Protein AF-A0A925XJ57-F1 (afdb_monomer)

Sequence (54 aa):
MQLHELELTVGDVLQVGEHTVTVLDIENGEVTFRVEGPEQSDEADEASAVLRPR

Solvent-accessible surface area (backbone atoms only — not comparable to full-atom values): 3931 Å² total; per-residue (Å²): 137,86,89,80,88,81,91,85,52,74,72,43,74,46,78,58,87,79,28,43,38,33,34,70,42,77,57,98,91,46,74,43,70,48,78,46,63,71,85,72,81,83,86,78,82,94,80,82,86,86,84,83,84,133

Nearest PDB structures (foldseek):
  2bti-assembly1_A  TM=8.552E-01  e=1.040E-01  Yersinia enterocolitica
  5z38-assembly2_L  TM=7.279E-01  e=1.351E-01  Escherichia coli O127:H6 str. E2348/69
  2mfh-assembly1_A  TM=8.518E-01  e=2.962E-01  Pseudomonas fluorescens
  1jic-assembly1_A  TM=5.232E-01  e=2.562E+00  Saccharolobus solfataricus

pLDDT: mean 82.86, std 17.47, range [50.41, 97.81]

Foldseek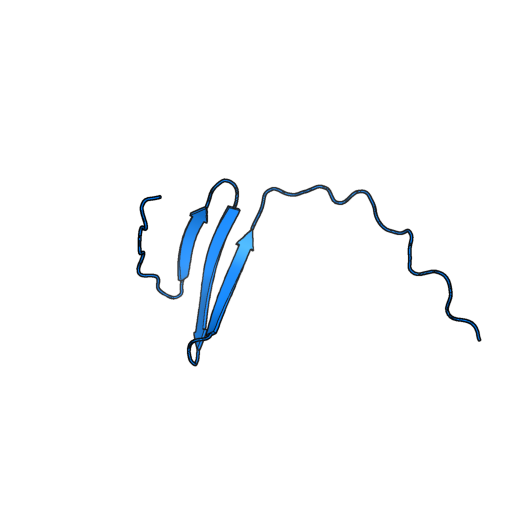 3Di:
DDDDDDDDDQQDWDDDPQKIKHFHDADPNDTDIDIDHPDPPPPDDPDDPPDDDD

Radius of gyration: 18.28 Å; Cα contacts (8 Å, |Δi|>4): 51; chains: 1; bounding box: 51×28×29 Å

Secondary structure (DSSP, 8-state):
---------TT-EEEETTEEEEEEEEETTEEEEEEE-----------S------

Structure (mmCIF, N/CA/C/O backbone):
data_AF-A0A925XJ57-F1
#
_entry.id   AF-A0A925XJ57-F1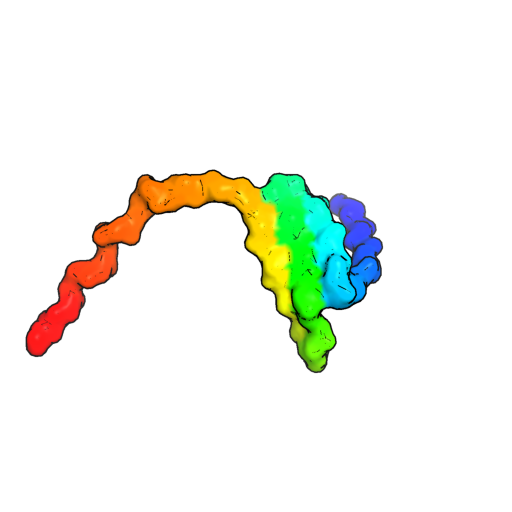
#
loop_
_atom_site.group_PDB
_atom_site.id
_atom_site.type_symbol
_atom_site.label_atom_id
_atom_site.label_alt_id
_atom_site.label_comp_id
_atom_site.label_asym_id
_atom_site.label_entity_id
_atom_site.label_seq_id
_atom_site.pdbx_PDB_ins_code
_atom_site.Cartn_x
_atom_site.Cartn_y
_atom_site.Cartn_z
_atom_site.occupancy
_atom_site.B_iso_or_equiv
_atom_site.auth_seq_id
_atom_site.auth_comp_id
_atom_site.auth_asym_id
_atom_site.auth_atom_id
_atom_site.pdbx_PDB_model_num
ATOM 1 N N . MET A 1 1 ? -1.030 23.372 -8.174 1.00 65.62 1 MET A N 1
ATOM 2 C CA . MET A 1 1 ? -0.954 21.939 -7.826 1.00 65.62 1 MET A CA 1
ATOM 3 C C . MET A 1 1 ? -2.341 21.516 -7.394 1.00 65.62 1 MET A C 1
ATOM 5 O O . MET A 1 1 ? -2.937 22.239 -6.606 1.00 65.62 1 MET A O 1
ATOM 9 N N . GLN A 1 2 ? -2.883 20.453 -7.979 1.00 84.94 2 GLN A N 1
ATOM 10 C CA . GLN A 1 2 ? -4.211 19.945 -7.641 1.00 84.94 2 GLN A CA 1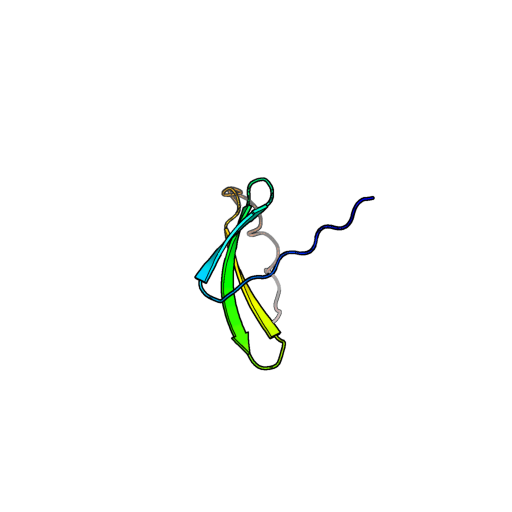
ATOM 11 C C . GLN A 1 2 ? -4.027 18.756 -6.697 1.00 84.94 2 GLN A C 1
ATOM 13 O O . GLN A 1 2 ? -3.227 17.870 -6.988 1.00 84.94 2 GLN A O 1
ATOM 18 N N . LEU A 1 3 ? -4.689 18.799 -5.541 1.00 89.62 3 LEU A N 1
ATOM 19 C CA . LEU A 1 3 ? -4.663 17.724 -4.555 1.00 89.62 3 LEU A CA 1
ATOM 20 C C . LEU A 1 3 ? -5.755 16.713 -4.910 1.00 89.62 3 LEU A C 1
ATOM 22 O O . LEU A 1 3 ? -6.887 17.109 -5.195 1.00 89.62 3 LEU A O 1
ATOM 26 N N . HIS A 1 4 ? -5.410 15.431 -4.876 1.00 87.88 4 HIS A N 1
ATOM 27 C CA . HIS A 1 4 ? -6.357 14.332 -5.002 1.00 87.88 4 HIS A CA 1
ATOM 28 C C . HIS A 1 4 ? -6.229 13.446 -3.770 1.00 87.88 4 HIS A C 1
ATOM 30 O O . HIS A 1 4 ? -5.125 13.047 -3.406 1.00 87.88 4 HIS A O 1
ATOM 36 N N . GLU A 1 5 ? -7.359 13.170 -3.132 1.00 93.00 5 GLU A N 1
ATOM 37 C CA . GLU A 1 5 ? -7.455 12.279 -1.981 1.00 93.00 5 GLU A CA 1
ATOM 38 C C . GLU A 1 5 ? -8.018 10.938 -2.455 1.00 93.00 5 GLU A C 1
ATOM 40 O O . GLU A 1 5 ? -8.927 10.901 -3.289 1.00 93.00 5 GLU A O 1
ATOM 45 N N . LEU A 1 6 ? -7.448 9.842 -1.955 1.00 91.19 6 LEU A N 1
ATOM 46 C CA . LEU A 1 6 ? -7.916 8.484 -2.211 1.00 91.19 6 LEU A CA 1
ATOM 47 C C . LEU A 1 6 ? -8.136 7.782 -0.872 1.00 91.19 6 LEU A C 1
ATOM 49 O O . LEU A 1 6 ? -7.299 7.878 0.024 1.00 91.19 6 LEU A O 1
ATOM 53 N N . GLU A 1 7 ? -9.252 7.070 -0.759 1.00 94.12 7 GLU A N 1
ATOM 54 C CA . GLU A 1 7 ? -9.533 6.174 0.360 1.0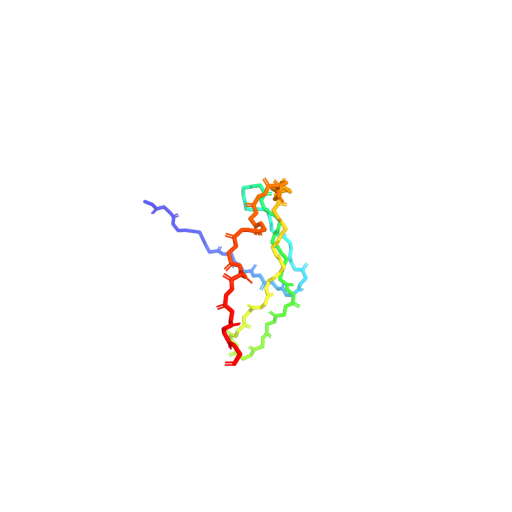0 94.12 7 GLU A CA 1
ATOM 55 C C . GLU A 1 7 ? -9.024 4.775 0.009 1.00 94.12 7 GLU A C 1
ATOM 57 O O . GLU A 1 7 ? -9.290 4.284 -1.088 1.00 94.12 7 GLU A O 1
ATOM 62 N N . LEU A 1 8 ? -8.263 4.166 0.920 1.00 94.06 8 LEU A N 1
ATOM 63 C CA . LEU A 1 8 ? -7.604 2.878 0.720 1.00 94.06 8 LEU A CA 1
ATOM 64 C C . LEU A 1 8 ? -7.893 1.946 1.890 1.00 94.06 8 LEU A C 1
ATOM 66 O O . LEU A 1 8 ? -8.011 2.376 3.039 1.00 94.06 8 LEU A O 1
ATOM 70 N N . THR A 1 9 ? -7.936 0.660 1.591 1.00 96.56 9 THR A N 1
ATOM 71 C CA . THR A 1 9 ? -8.167 -0.435 2.526 1.00 96.56 9 THR A CA 1
ATOM 72 C C . THR A 1 9 ? -7.050 -1.471 2.432 1.00 96.56 9 THR A C 1
ATOM 74 O O . THR A 1 9 ? -6.297 -1.526 1.458 1.00 96.56 9 THR A O 1
ATOM 77 N N . VAL A 1 10 ? -6.901 -2.292 3.474 1.00 97.19 10 VAL A N 1
ATOM 78 C CA . VAL A 1 10 ? -5.917 -3.383 3.476 1.00 97.19 10 VAL A CA 1
ATOM 79 C C . VAL A 1 10 ? -6.201 -4.337 2.315 1.00 97.19 10 VAL A C 1
ATOM 81 O O . VAL A 1 10 ? -7.316 -4.835 2.169 1.00 97.19 10 VAL A O 1
ATOM 84 N N . GLY A 1 11 ? -5.173 -4.607 1.512 1.00 96.81 11 GLY A N 1
ATOM 85 C CA . GLY A 1 11 ? -5.258 -5.404 0.290 1.00 96.81 11 GLY A CA 1
ATOM 86 C C . GLY A 1 11 ? -5.367 -4.580 -0.995 1.00 96.81 11 GLY A C 1
ATOM 87 O O . GLY A 1 11 ? -5.186 -5.152 -2.070 1.00 96.81 11 GLY A O 1
ATOM 88 N N . ASP A 1 12 ? -5.599 -3.266 -0.912 1.00 97.62 12 ASP A N 1
ATOM 89 C CA . ASP A 1 12 ? -5.614 -2.414 -2.101 1.00 97.62 12 ASP A CA 1
ATOM 90 C C . ASP A 1 12 ? -4.224 -2.302 -2.731 1.00 97.62 12 ASP A C 1
ATOM 92 O O . ASP A 1 12 ? -3.198 -2.217 -2.046 1.00 97.62 12 ASP A O 1
ATOM 96 N N . VAL A 1 13 ? -4.217 -2.279 -4.065 1.00 96.94 13 VAL A N 1
ATOM 97 C CA . VAL A 1 13 ? -3.019 -2.175 -4.898 1.00 96.94 13 VAL A CA 1
ATOM 98 C C . VAL A 1 13 ? -3.141 -0.951 -5.795 1.00 96.94 13 VAL A C 1
ATOM 100 O O . VAL A 1 13 ? -4.135 -0.770 -6.498 1.00 96.94 13 VAL A O 1
ATOM 103 N N . LEU A 1 14 ? -2.109 -0.115 -5.783 1.00 95.38 14 LEU A N 1
ATOM 104 C CA . LEU A 1 14 ? -2.037 1.140 -6.520 1.00 95.38 14 LEU A CA 1
ATOM 105 C C . LEU A 1 14 ? -0.810 1.144 -7.415 1.00 95.38 14 LEU A C 1
ATOM 107 O O . LEU A 1 14 ? 0.277 0.747 -7.001 1.00 95.38 14 LEU A O 1
ATOM 111 N N . GLN A 1 15 ? -0.974 1.689 -8.615 1.00 95.00 15 GLN A N 1
ATOM 112 C CA . GLN A 1 15 ? 0.144 2.001 -9.491 1.00 95.00 15 GLN A CA 1
ATOM 113 C C . GLN A 1 15 ? 0.513 3.477 -9.329 1.00 95.00 15 GLN A C 1
ATOM 115 O O . GLN A 1 15 ? -0.300 4.359 -9.618 1.00 95.00 15 GLN A O 1
ATOM 120 N N . VAL A 1 16 ? 1.747 3.755 -8.909 1.00 92.19 16 VAL A N 1
ATOM 121 C CA . VAL A 1 16 ? 2.292 5.116 -8.805 1.00 92.19 16 VAL A CA 1
ATOM 122 C C . VAL A 1 16 ? 3.546 5.205 -9.669 1.00 92.19 16 VAL A C 1
ATOM 124 O O . VAL A 1 16 ? 4.631 4.771 -9.283 1.00 92.19 16 VAL A O 1
ATOM 127 N N . GLY A 1 17 ? 3.396 5.750 -10.878 1.00 92.44 17 GLY A N 1
ATOM 128 C CA . GLY A 1 17 ? 4.460 5.706 -11.884 1.00 92.44 17 GLY A CA 1
ATOM 129 C C . GLY A 1 17 ? 4.824 4.256 -12.222 1.00 92.44 17 GLY A C 1
AT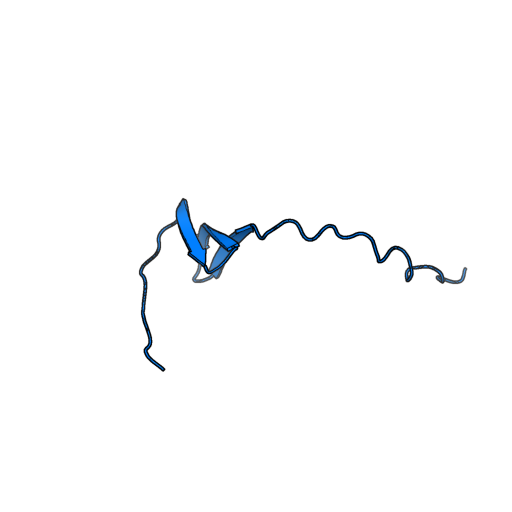OM 130 O O . GLY A 1 17 ? 3.951 3.473 -12.584 1.00 92.44 17 GLY A O 1
ATOM 131 N N . GLU A 1 18 ? 6.099 3.893 -12.075 1.00 94.69 18 GLU A N 1
ATOM 132 C CA . GLU A 1 18 ? 6.613 2.529 -12.307 1.00 94.69 18 GLU A CA 1
ATOM 133 C C . GLU A 1 18 ? 6.527 1.616 -11.073 1.00 94.69 18 GLU A C 1
ATOM 135 O O . GLU A 1 18 ? 6.933 0.460 -11.137 1.00 94.69 18 GLU A O 1
ATOM 140 N N . HIS A 1 19 ? 5.995 2.115 -9.954 1.00 94.81 19 HIS A N 1
ATOM 141 C CA . HIS A 1 19 ? 5.953 1.375 -8.698 1.00 94.81 19 HIS A CA 1
ATOM 142 C C . HIS A 1 19 ? 4.561 0.803 -8.448 1.00 94.81 19 HIS A C 1
ATOM 144 O O . HIS A 1 19 ? 3.552 1.495 -8.625 1.00 94.81 19 HIS A O 1
ATOM 150 N N . THR A 1 20 ? 4.529 -0.437 -7.969 1.00 96.19 20 THR A N 1
ATOM 151 C CA . THR A 1 20 ? 3.328 -1.077 -7.431 1.00 96.19 20 THR A CA 1
ATOM 152 C C . THR A 1 20 ? 3.343 -0.932 -5.914 1.00 96.19 20 THR A C 1
ATOM 154 O O . THR A 1 20 ? 4.297 -1.344 -5.254 1.00 96.19 20 THR A O 1
ATOM 157 N N . VAL A 1 21 ? 2.301 -0.329 -5.347 1.00 96.50 21 VA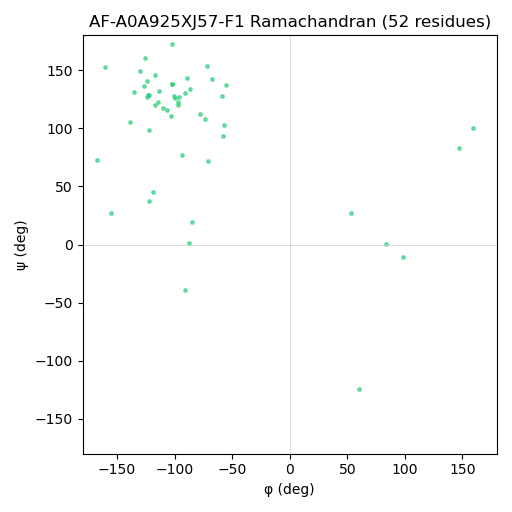L A N 1
ATOM 158 C CA . VAL A 1 21 ? 2.155 -0.108 -3.903 1.00 96.50 21 VAL A CA 1
ATOM 159 C C . VAL A 1 21 ? 0.972 -0.921 -3.401 1.00 96.50 21 VAL A C 1
ATOM 161 O O . VAL A 1 21 ? -0.142 -0.734 -3.875 1.00 96.50 21 VAL A O 1
ATOM 164 N N . THR A 1 22 ? 1.199 -1.802 -2.432 1.00 97.81 22 THR A N 1
ATOM 165 C CA . THR A 1 22 ? 0.147 -2.599 -1.784 1.00 97.81 22 THR A CA 1
ATOM 166 C C . THR A 1 22 ? -0.003 -2.183 -0.329 1.00 97.81 22 THR A C 1
ATOM 168 O O . THR A 1 22 ? 0.997 -2.126 0.392 1.00 97.81 22 THR A O 1
ATOM 171 N N . VAL A 1 23 ? -1.233 -1.943 0.125 1.00 97.81 23 VAL A N 1
ATOM 172 C CA . VAL A 1 23 ? -1.534 -1.726 1.549 1.00 97.81 23 VAL A CA 1
ATOM 173 C C . VAL A 1 23 ? -1.558 -3.079 2.254 1.00 97.81 23 VAL A C 1
ATOM 175 O O . VAL A 1 23 ? -2.426 -3.907 1.982 1.00 97.81 23 VAL A O 1
ATOM 178 N N . LEU A 1 24 ? -0.596 -3.325 3.141 1.00 97.75 24 LEU A N 1
ATOM 179 C CA . LEU A 1 24 ? -0.487 -4.599 3.855 1.00 97.75 24 LEU A CA 1
ATOM 180 C C . LEU A 1 24 ? -1.248 -4.599 5.173 1.00 97.75 24 LEU A C 1
ATOM 182 O O . LEU A 1 24 ? -1.824 -5.623 5.529 1.00 97.75 24 LEU A O 1
ATOM 186 N N . ASP A 1 25 ? -1.208 -3.483 5.897 1.00 97.81 25 ASP A N 1
ATOM 187 C CA . ASP A 1 25 ? -1.780 -3.396 7.234 1.00 97.81 25 ASP A CA 1
ATOM 188 C C . ASP A 1 25 ? -2.032 -1.945 7.657 1.00 97.81 25 ASP A C 1
ATOM 190 O O . ASP A 1 25 ? -1.344 -1.029 7.190 1.00 97.81 25 ASP A O 1
ATOM 194 N N . ILE A 1 26 ? -3.016 -1.749 8.536 1.00 96.31 26 ILE A N 1
ATOM 195 C CA . ILE A 1 26 ? -3.375 -0.461 9.137 1.00 96.31 26 ILE A CA 1
ATOM 196 C C . ILE A 1 26 ? -3.672 -0.696 10.622 1.00 96.31 26 ILE A C 1
ATOM 198 O O . ILE A 1 26 ? -4.752 -1.174 10.977 1.00 96.31 26 ILE A O 1
ATOM 202 N N . GLU A 1 27 ? -2.755 -0.294 11.500 1.00 95.94 27 GLU A N 1
ATOM 203 C CA . GLU A 1 27 ? -2.888 -0.461 12.951 1.00 95.94 27 GLU A CA 1
ATOM 204 C C . GLU A 1 27 ? -2.492 0.825 13.687 1.00 95.94 27 GLU A C 1
ATOM 206 O O . GLU A 1 27 ? -1.451 1.417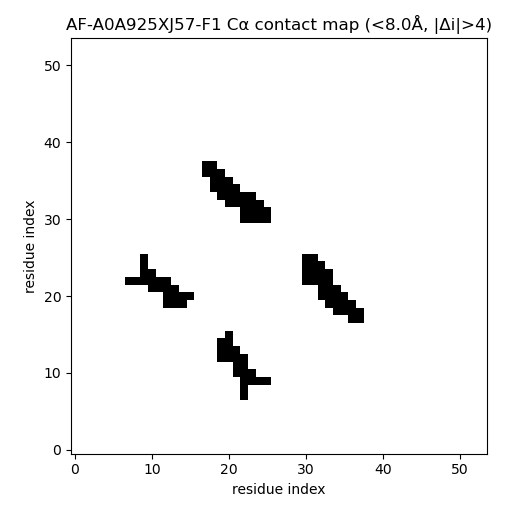 13.433 1.00 95.94 27 GLU A O 1
ATOM 211 N N . ASN A 1 28 ? -3.331 1.283 14.624 1.00 93.31 28 ASN A N 1
ATOM 212 C CA . ASN A 1 28 ? -3.077 2.468 15.466 1.00 93.31 28 ASN A CA 1
ATOM 213 C C . ASN A 1 28 ? -2.730 3.768 14.706 1.00 93.31 28 ASN A C 1
ATOM 215 O O . ASN A 1 28 ? -2.078 4.655 15.253 1.00 93.31 28 ASN A O 1
ATOM 219 N N . GLY A 1 29 ? -3.196 3.909 13.461 1.00 89.81 29 GLY A N 1
ATOM 220 C CA . GLY A 1 29 ? -2.888 5.061 12.607 1.00 89.81 29 GLY A CA 1
ATOM 221 C C . GLY A 1 29 ? -1.554 4.952 11.864 1.00 89.81 29 GLY A C 1
ATOM 222 O O . GLY A 1 29 ? -1.223 5.853 11.095 1.00 89.81 29 GLY A O 1
ATOM 223 N N . GLU A 1 30 ? -0.815 3.858 12.050 1.00 95.50 30 GLU A N 1
ATOM 224 C CA . GLU A 1 30 ? 0.326 3.487 11.220 1.00 95.50 30 GLU A CA 1
ATOM 225 C C . GLU A 1 30 ? -0.150 2.622 10.048 1.00 95.50 30 GLU A C 1
ATOM 227 O O . GLU A 1 30 ? -1.069 1.813 10.184 1.00 95.50 30 GLU A O 1
ATOM 232 N N . VAL A 1 31 ? 0.465 2.809 8.879 1.00 96.19 31 VAL A N 1
ATOM 233 C CA . VAL A 1 31 ? 0.133 2.063 7.661 1.00 96.19 31 VAL A CA 1
ATOM 234 C C . VAL A 1 31 ? 1.391 1.395 7.136 1.00 96.19 31 VAL A C 1
ATOM 236 O O . VAL A 1 31 ? 2.407 2.058 6.913 1.00 96.19 31 VAL A O 1
ATOM 239 N N . THR A 1 32 ? 1.310 0.089 6.907 1.00 97.25 32 THR A N 1
ATOM 240 C CA . THR A 1 32 ? 2.401 -0.691 6.323 1.00 97.25 32 THR A CA 1
ATOM 241 C C . THR A 1 32 ? 2.136 -0.915 4.841 1.00 97.25 32 THR A C 1
ATOM 243 O O . THR A 1 32 ? 1.084 -1.429 4.458 1.00 97.25 32 THR A O 1
ATOM 246 N N . PHE A 1 33 ? 3.116 -0.584 4.001 1.00 97.38 33 PHE A N 1
ATOM 247 C CA . PHE A 1 33 ? 3.043 -0.773 2.554 1.00 97.38 33 PHE A CA 1
ATOM 248 C C . PHE A 1 33 ? 4.105 -1.757 2.066 1.00 97.38 33 PHE A C 1
ATOM 250 O O . PHE A 1 33 ? 5.237 -1.757 2.553 1.00 97.38 33 PHE A O 1
ATOM 257 N N . ARG A 1 34 ? 3.769 -2.540 1.039 1.00 96.88 34 ARG A N 1
ATOM 258 C CA . ARG A 1 34 ? 4.761 -3.158 0.151 1.00 96.88 34 ARG A CA 1
ATOM 259 C C . ARG A 1 34 ? 4.920 -2.271 -1.070 1.00 96.88 34 ARG A C 1
ATOM 261 O O . ARG A 1 34 ? 3.924 -1.963 -1.716 1.00 96.88 34 ARG A O 1
ATOM 268 N N . VAL A 1 35 ? 6.152 -1.895 -1.386 1.00 95.69 35 VAL A N 1
ATOM 269 C CA . VAL A 1 35 ? 6.475 -1.127 -2.591 1.00 95.69 35 VAL A CA 1
ATOM 270 C C . VAL A 1 35 ? 7.388 -1.972 -3.462 1.00 95.69 35 VAL A C 1
ATOM 272 O O . VAL A 1 35 ? 8.471 -2.361 -3.031 1.00 95.69 35 VAL A O 1
ATOM 275 N N . GLU A 1 36 ? 6.938 -2.261 -4.674 1.00 95.50 36 GLU A N 1
ATOM 276 C CA . GLU A 1 36 ? 7.696 -2.980 -5.693 1.00 95.50 36 GLU A CA 1
ATOM 277 C C . GLU A 1 36 ? 8.039 -1.980 -6.795 1.00 95.50 36 GLU A C 1
ATOM 279 O O . GLU A 1 36 ? 7.148 -1.377 -7.396 1.00 95.50 36 GLU A O 1
ATOM 284 N N . GLY A 1 37 ? 9.332 -1.746 -7.004 1.00 88.88 37 GLY A N 1
A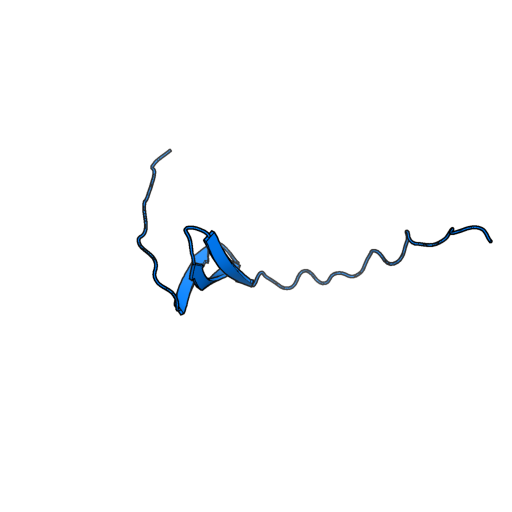TOM 285 C CA . GLY A 1 37 ? 9.839 -0.890 -8.072 1.00 88.88 37 GLY A CA 1
ATOM 286 C C . GLY A 1 37 ? 10.381 -1.711 -9.241 1.00 88.88 37 GLY A C 1
ATOM 287 O O . GLY A 1 37 ? 10.509 -2.933 -9.129 1.00 88.88 37 GLY A O 1
ATOM 288 N N . PRO A 1 38 ? 10.735 -1.055 -10.357 1.00 82.56 38 PRO A N 1
ATOM 289 C CA . PRO A 1 38 ? 11.557 -1.695 -11.375 1.00 82.56 38 PRO A CA 1
ATOM 290 C C . PRO A 1 38 ? 12.850 -2.196 -10.719 1.00 82.56 38 PRO A C 1
ATOM 292 O O . PRO A 1 38 ? 13.433 -1.485 -9.898 1.00 82.56 38 PRO A O 1
ATOM 295 N N . GLU A 1 39 ? 13.285 -3.412 -11.057 1.00 74.06 39 GLU A N 1
ATOM 296 C CA . GLU A 1 39 ? 14.562 -3.944 -10.582 1.00 74.06 39 GLU A CA 1
ATOM 297 C C . GLU A 1 39 ? 15.677 -2.979 -11.006 1.00 74.06 39 GLU A C 1
ATOM 299 O O . GLU A 1 39 ? 16.070 -2.926 -12.171 1.00 74.06 39 GLU A O 1
ATOM 304 N N . GLN A 1 40 ? 16.173 -2.172 -10.066 1.00 65.25 40 GLN A N 1
ATOM 305 C CA . GLN A 1 40 ? 17.498 -1.599 -10.214 1.00 65.25 40 GLN A CA 1
ATOM 306 C C . GLN A 1 40 ? 18.450 -2.755 -9.962 1.00 65.25 40 GLN A C 1
ATOM 308 O O . GLN A 1 40 ? 18.548 -3.257 -8.846 1.00 65.25 40 GLN A O 1
ATOM 313 N N . SER A 1 41 ? 19.088 -3.235 -11.025 1.00 59.66 41 SER A N 1
ATOM 314 C CA . SER A 1 41 ? 20.219 -4.141 -10.915 1.00 59.66 41 SER A CA 1
ATOM 315 C C . SER A 1 41 ? 21.298 -3.447 -10.077 1.00 59.66 41 SER A C 1
ATOM 317 O O . SER A 1 41 ? 22.091 -2.672 -10.609 1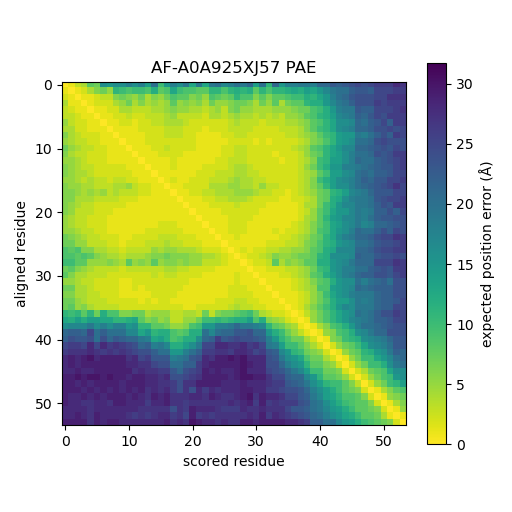.00 59.66 41 SER A O 1
ATOM 319 N N . ASP A 1 42 ? 21.301 -3.683 -8.766 1.00 58.25 42 ASP A N 1
ATOM 320 C CA . ASP A 1 42 ? 22.340 -3.232 -7.840 1.00 58.25 42 ASP A CA 1
ATOM 321 C C . ASP A 1 42 ? 23.626 -4.044 -8.088 1.00 58.25 42 ASP A C 1
ATOM 323 O O . ASP A 1 42 ? 24.029 -4.899 -7.302 1.00 58.25 42 ASP A O 1
ATOM 327 N N . GLU A 1 43 ? 24.303 -3.784 -9.208 1.00 58.53 43 GLU A N 1
ATOM 328 C CA . GLU A 1 43 ? 25.735 -4.050 -9.349 1.00 58.53 43 GLU A CA 1
ATOM 329 C C . GLU A 1 43 ? 26.506 -2.773 -8.986 1.00 58.53 43 GLU A C 1
ATOM 331 O O . GLU A 1 43 ? 26.947 -2.049 -9.876 1.00 58.53 43 GLU A O 1
ATOM 336 N N . ALA A 1 44 ? 26.624 -2.478 -7.683 1.00 55.50 44 ALA A N 1
ATOM 337 C CA . ALA A 1 44 ? 27.788 -1.854 -7.026 1.00 55.50 44 ALA A CA 1
ATOM 338 C C . ALA A 1 44 ? 27.408 -1.206 -5.681 1.00 55.50 44 ALA A C 1
ATOM 340 O O . ALA A 1 44 ? 26.974 -0.061 -5.668 1.00 55.50 44 ALA A O 1
ATOM 341 N N . ASP A 1 45 ? 27.676 -1.889 -4.558 1.00 50.41 45 ASP A N 1
ATOM 342 C CA . ASP A 1 45 ? 28.511 -1.315 -3.483 1.00 50.41 45 ASP A CA 1
ATOM 343 C C . ASP A 1 45 ? 28.940 -2.380 -2.441 1.00 50.41 45 ASP A C 1
ATOM 345 O O . ASP A 1 45 ? 28.480 -2.426 -1.302 1.00 50.41 45 ASP A O 1
ATOM 349 N N . GLU A 1 46 ? 29.871 -3.267 -2.816 1.00 54.09 46 GLU A N 1
ATOM 350 C CA . GLU A 1 46 ? 30.620 -4.116 -1.863 1.00 54.09 46 GLU A CA 1
ATOM 351 C C . GLU A 1 46 ? 31.857 -3.401 -1.268 1.00 54.09 46 GLU A C 1
ATOM 353 O O . GLU A 1 46 ? 32.770 -4.041 -0.744 1.00 54.09 46 GLU A O 1
ATOM 358 N N . ALA A 1 47 ? 31.938 -2.068 -1.306 1.00 54.75 47 ALA A N 1
ATOM 359 C CA . ALA A 1 47 ? 33.184 -1.355 -1.016 1.00 54.75 47 ALA A CA 1
ATOM 360 C C . ALA A 1 47 ? 33.128 -0.391 0.180 1.00 54.75 47 ALA A C 1
ATOM 362 O O . ALA A 1 47 ? 33.673 0.702 0.083 1.00 54.75 47 ALA A O 1
ATOM 363 N N . SER A 1 48 ? 32.553 -0.754 1.340 1.00 53.56 48 SER A N 1
ATOM 364 C CA . SER A 1 48 ? 32.781 0.092 2.535 1.00 53.56 48 SER A CA 1
ATOM 365 C C . SER A 1 48 ? 32.648 -0.532 3.934 1.00 53.56 48 SER A C 1
ATOM 367 O O . SER A 1 48 ? 32.417 0.192 4.904 1.00 53.56 48 SER A O 1
ATOM 369 N N . ALA A 1 49 ? 32.869 -1.841 4.101 1.00 51.03 49 ALA A N 1
ATOM 370 C CA . ALA A 1 49 ? 32.934 -2.469 5.432 1.00 51.03 49 ALA A CA 1
ATOM 371 C C . ALA A 1 49 ? 34.265 -3.194 5.715 1.00 51.03 49 ALA A C 1
ATOM 373 O O . ALA A 1 49 ? 34.293 -4.223 6.386 1.00 51.03 49 ALA A O 1
ATOM 374 N N . VAL A 1 50 ? 35.392 -2.647 5.249 1.00 57.06 50 VAL A N 1
ATOM 375 C CA . VAL A 1 50 ? 36.722 -3.021 5.758 1.00 57.06 50 VAL A CA 1
ATOM 376 C C . VAL A 1 50 ? 37.200 -1.911 6.689 1.00 57.06 50 VAL A C 1
ATOM 378 O O . VAL A 1 50 ? 37.467 -0.809 6.229 1.00 57.06 50 VAL A O 1
ATOM 381 N N . LEU A 1 51 ? 37.264 -2.232 7.990 1.00 55.94 51 LEU A N 1
ATOM 382 C CA . LEU A 1 51 ? 38.191 -1.756 9.038 1.00 55.94 51 LEU A CA 1
ATOM 383 C C . LEU A 1 51 ? 37.476 -1.689 10.403 1.00 55.94 51 LEU A C 1
ATOM 385 O O . LEU A 1 51 ? 37.063 -0.628 10.865 1.00 55.94 51 LEU A O 1
ATOM 389 N N . ARG A 1 52 ? 37.385 -2.828 11.103 1.00 52.88 52 ARG A N 1
ATOM 390 C CA . ARG A 1 52 ? 37.326 -2.824 12.575 1.00 52.88 52 ARG A CA 1
ATOM 391 C C . ARG A 1 52 ? 38.682 -3.319 13.100 1.00 52.88 52 ARG A C 1
ATOM 393 O O . ARG A 1 52 ? 39.045 -4.453 12.780 1.00 52.88 52 ARG A O 1
ATOM 400 N N . PRO A 1 53 ? 39.460 -2.492 13.825 1.00 60.88 53 PRO A N 1
ATOM 401 C CA . PRO A 1 53 ? 40.704 -2.927 14.447 1.00 60.88 53 PRO A CA 1
ATOM 402 C C . PRO A 1 53 ? 40.434 -3.846 15.649 1.00 60.88 53 PRO A C 1
ATOM 404 O O . PRO A 1 53 ? 39.360 -3.789 16.246 1.00 60.88 53 PRO A O 1
ATOM 407 N N . ARG A 1 54 ? 41.417 -4.712 15.929 1.00 57.28 54 ARG A N 1
ATOM 408 C CA . ARG A 1 54 ? 41.432 -5.735 16.988 1.00 57.28 54 ARG A CA 1
ATOM 409 C C . ARG A 1 54 ? 41.402 -5.153 18.394 1.00 57.28 54 ARG A C 1
ATOM 411 O O . ARG A 1 54 ? 42.071 -4.117 18.597 1.00 57.28 54 ARG A O 1
#

Mean predicted aligned error: 11.33 Å